Protein AF-A0A517ZN29-F1 (afdb_monomer)

Foldseek 3Di:
DPPPVVVVVVVVVVVVVVVLVVQLVVLQCLVVPDDDQFQPQADPVGGAGRPSVLSSLLSNVCSVVVVVLVVCLVPDALVVLLVQLCVLLVQLVVVLVVLLVVCCVPPVVPDPDCPCSVSVSVRCSSRPSVDNSVSSNVSSVVSNVSSVVVVVVVVVVVVVVVVVVD

pLDDT: mean 94.02, std 6.8, range [60.06, 98.5]

Structure (mmCIF, N/CA/C/O backbone):
data_AF-A0A517ZN29-F1
#
_entry.id   AF-A0A517ZN29-F1
#
loop_
_atom_site.group_PDB
_atom_site.id
_atom_site.type_symbol
_atom_site.label_atom_id
_atom_site.label_alt_id
_atom_site.label_comp_id
_atom_site.label_asym_id
_atom_site.label_entity_id
_atom_site.label_seq_id
_atom_site.pdbx_PDB_ins_code
_atom_site.Cartn_x
_atom_site.Cartn_y
_atom_site.Cartn_z
_atom_site.occupancy
_atom_site.B_iso_or_equiv
_atom_site.auth_seq_id
_atom_site.auth_comp_id
_atom_site.auth_asym_id
_atom_site.auth_atom_id
_atom_site.pdbx_PDB_model_num
ATOM 1 N N . MET A 1 1 ? -15.828 -16.779 40.214 1.00 60.06 1 MET A N 1
ATOM 2 C CA . MET A 1 1 ? -16.257 -17.267 38.882 1.00 60.06 1 MET A CA 1
ATOM 3 C C . MET A 1 1 ? -15.896 -16.223 37.821 1.00 60.06 1 MET A C 1
ATOM 5 O O . MET A 1 1 ? -16.641 -15.274 37.651 1.00 60.06 1 MET A O 1
ATOM 9 N N . THR A 1 2 ? -14.741 -16.332 37.154 1.00 60.06 2 THR A N 1
ATOM 10 C CA . THR A 1 2 ? -14.261 -15.366 36.123 1.00 60.06 2 THR A CA 1
ATOM 11 C C . THR A 1 2 ? -13.720 -16.057 34.858 1.00 60.06 2 THR A C 1
ATOM 13 O O . THR A 1 2 ? -13.050 -15.451 34.025 1.00 60.06 2 THR 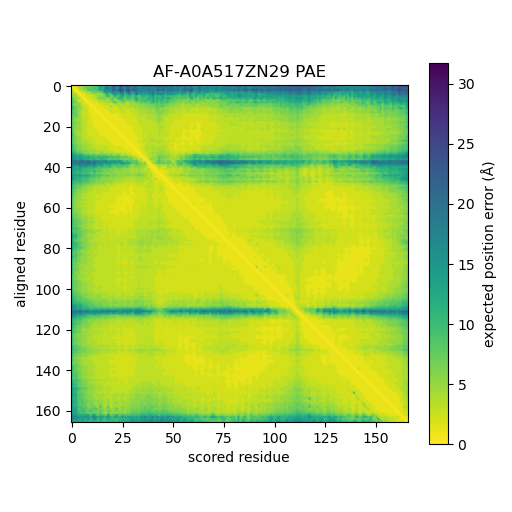A O 1
ATOM 16 N N . THR A 1 3 ? -14.019 -17.343 34.677 1.00 69.06 3 THR A N 1
ATOM 17 C CA . THR A 1 3 ? -13.451 -18.204 33.631 1.00 69.06 3 THR A CA 1
ATOM 18 C C . THR A 1 3 ? -14.051 -18.105 32.211 1.00 69.06 3 THR A C 1
ATOM 20 O O . THR A 1 3 ? -13.298 -18.390 31.278 1.00 69.06 3 THR A O 1
ATOM 23 N N . PRO A 1 4 ? -15.308 -17.677 31.946 1.00 77.06 4 PRO A N 1
ATOM 24 C CA . PRO A 1 4 ? -15.862 -17.795 30.588 1.00 77.06 4 PRO A CA 1
ATOM 25 C C . PRO A 1 4 ? -15.306 -16.762 29.590 1.00 77.06 4 PRO A C 1
ATOM 27 O O . PRO A 1 4 ? -15.154 -17.066 28.408 1.00 77.06 4 PRO A O 1
ATOM 30 N N . LEU A 1 5 ? -14.926 -15.561 30.046 1.00 77.50 5 LEU A N 1
ATOM 31 C CA . LEU A 1 5 ? -14.471 -14.480 29.156 1.00 77.50 5 LEU A CA 1
ATOM 32 C C . LEU A 1 5 ? -13.080 -14.730 28.554 1.00 77.50 5 LEU A C 1
ATOM 34 O O . LEU A 1 5 ? -12.823 -14.351 27.411 1.00 77.50 5 LEU A O 1
ATOM 38 N N . ARG A 1 6 ? -12.187 -15.412 29.285 1.00 81.12 6 ARG A N 1
ATOM 39 C CA . ARG A 1 6 ? -10.843 -15.741 28.780 1.00 81.12 6 ARG A CA 1
ATOM 40 C C . ARG A 1 6 ? -10.881 -16.788 27.666 1.00 81.12 6 ARG A C 1
ATOM 42 O O . ARG A 1 6 ? -10.125 -16.666 26.709 1.00 81.12 6 ARG A O 1
ATOM 49 N N . SER A 1 7 ? -11.784 -17.767 27.756 1.00 83.75 7 SER A N 1
ATOM 50 C CA . SER A 1 7 ? -11.905 -18.837 26.754 1.00 83.75 7 SER A CA 1
ATOM 51 C C . SER A 1 7 ? -12.304 -18.294 25.374 1.00 83.75 7 SER A C 1
ATOM 53 O O . SER A 1 7 ? -11.674 -18.616 24.367 1.00 83.75 7 SER A O 1
ATOM 55 N N . LEU A 1 8 ? -13.274 -17.373 25.328 1.00 86.62 8 LEU A N 1
ATOM 56 C CA . LEU A 1 8 ? -13.736 -16.765 24.075 1.00 86.62 8 LEU A CA 1
ATOM 57 C C . LEU A 1 8 ? -12.657 -15.920 23.384 1.00 86.62 8 LEU A C 1
ATOM 59 O O . LEU A 1 8 ? -12.583 -15.902 22.156 1.00 86.62 8 LEU A O 1
ATOM 63 N N . ALA A 1 9 ? -11.816 -15.225 24.152 1.00 86.44 9 ALA A N 1
ATOM 64 C CA . ALA A 1 9 ? -10.727 -14.432 23.590 1.00 86.44 9 ALA A CA 1
ATOM 65 C C . ALA A 1 9 ? -9.676 -15.323 22.907 1.00 86.44 9 ALA A C 1
ATOM 67 O O . ALA A 1 9 ? -9.277 -15.033 21.781 1.00 86.44 9 ALA A O 1
ATOM 68 N N . VAL A 1 10 ? -9.278 -16.431 23.545 1.00 91.12 10 VAL A N 1
ATOM 69 C CA . VAL A 1 10 ? -8.276 -17.366 22.996 1.00 91.12 10 VAL A CA 1
ATOM 70 C C . VAL A 1 10 ? -8.738 -17.955 21.662 1.00 91.12 10 VAL A C 1
ATOM 72 O O . VAL A 1 10 ? -7.966 -17.974 20.706 1.00 91.12 10 VAL A O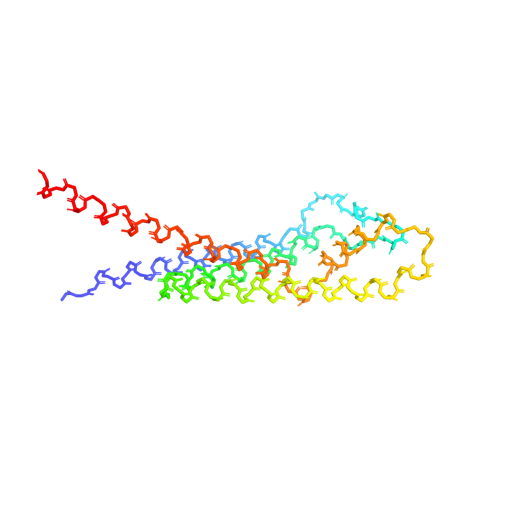 1
ATOM 75 N N . TRP A 1 11 ? -10.006 -18.359 21.560 1.00 93.44 11 TRP A N 1
ATOM 76 C CA . TRP A 1 11 ? -10.564 -18.898 20.315 1.00 93.44 11 TRP A CA 1
ATOM 77 C C . TRP A 1 11 ? -10.580 -17.873 19.179 1.00 93.44 11 TRP A C 1
ATOM 79 O O . TRP A 1 11 ? -10.202 -18.197 18.054 1.00 93.44 11 TRP A O 1
ATOM 89 N N . LYS A 1 12 ? -10.960 -16.622 19.467 1.00 92.94 12 LYS A N 1
ATOM 90 C CA . LYS A 1 12 ? -10.949 -15.545 18.465 1.00 92.94 12 LYS A CA 1
ATOM 91 C C . LYS A 1 12 ? -9.541 -15.286 17.931 1.00 92.94 12 LYS A C 1
ATOM 93 O O . LYS A 1 12 ? -9.360 -15.210 16.718 1.00 92.94 12 LYS A O 1
ATOM 98 N N . TRP A 1 13 ? -8.547 -15.191 18.815 1.00 92.75 13 TRP A N 1
ATOM 99 C CA . TRP A 1 13 ? -7.152 -14.997 18.412 1.00 92.75 13 TRP A CA 1
ATOM 100 C C . TRP A 1 13 ? -6.594 -16.193 17.641 1.00 92.75 13 TRP A C 1
ATOM 102 O O . TRP A 1 13 ? -5.906 -15.993 16.642 1.00 92.75 13 TRP A O 1
ATOM 112 N N . GLY A 1 14 ? -6.942 -17.418 18.046 1.00 94.94 14 GLY A N 1
ATOM 113 C CA . GLY A 1 14 ? -6.581 -18.634 17.318 1.00 94.94 14 GLY A CA 1
ATOM 114 C C . GLY A 1 14 ? -7.117 -18.632 15.886 1.00 94.94 14 GLY A C 1
ATOM 115 O O . GLY A 1 14 ? -6.345 -18.811 14.949 1.00 94.94 14 GLY A O 1
ATOM 116 N N . LEU A 1 15 ? -8.409 -18.337 15.699 1.00 96.00 15 LEU A N 1
ATOM 117 C CA . LEU A 1 15 ? -9.027 -18.254 14.370 1.00 96.00 15 LEU A CA 1
ATOM 118 C C . LEU A 1 15 ? -8.400 -17.161 13.498 1.00 96.00 15 LEU A C 1
ATOM 120 O O . LEU A 1 15 ? -8.137 -17.397 12.320 1.00 96.00 15 LEU A O 1
ATOM 124 N N . LEU A 1 16 ? -8.133 -15.983 14.070 1.00 94.69 16 LEU A N 1
ATOM 125 C CA . LEU A 1 16 ? -7.472 -14.890 13.354 1.00 94.69 16 LEU A CA 1
ATOM 126 C C . LEU A 1 16 ? -6.060 -15.278 12.906 1.00 94.69 16 LEU A C 1
ATOM 128 O O . LEU A 1 16 ? -5.690 -15.000 11.766 1.00 94.69 16 LEU A O 1
ATOM 132 N N . LEU A 1 17 ? -5.292 -15.947 13.768 1.00 96.12 17 LEU A N 1
ATOM 133 C CA . LEU A 1 17 ? -3.950 -16.414 13.433 1.00 96.12 17 LEU A CA 1
ATOM 134 C C . LEU A 1 17 ? -3.988 -17.498 12.351 1.00 96.12 17 LEU A C 1
ATOM 136 O O . LEU A 1 17 ? -3.226 -17.424 11.391 1.00 96.12 17 LEU A O 1
ATOM 140 N N . SER A 1 18 ? -4.896 -18.472 12.461 1.00 97.62 18 SER A N 1
ATOM 141 C CA . SER A 1 18 ? -5.076 -19.511 11.440 1.00 97.62 18 SER A CA 1
ATOM 142 C C . SER A 1 18 ? -5.472 -18.918 10.090 1.00 97.62 18 SER A C 1
ATOM 144 O O . SER A 1 18 ? -4.898 -19.298 9.070 1.00 97.62 18 SER A O 1
ATOM 146 N N . LEU A 1 19 ? -6.401 -17.957 10.076 1.00 97.44 19 LEU A N 1
ATOM 147 C CA . LEU A 1 19 ? -6.794 -17.247 8.861 1.00 97.44 19 LEU A CA 1
ATOM 148 C C . LEU A 1 19 ? -5.612 -16.475 8.265 1.00 97.44 19 LEU A C 1
ATOM 150 O O . LEU A 1 19 ? -5.370 -16.558 7.064 1.00 97.44 19 LEU A O 1
ATOM 154 N N . TRP A 1 20 ? -4.849 -15.765 9.097 1.00 97.00 20 TRP A N 1
ATOM 155 C CA . TRP A 1 20 ? -3.673 -15.020 8.657 1.00 97.00 20 TRP A CA 1
ATOM 156 C C . TRP A 1 20 ? -2.598 -15.934 8.052 1.00 97.00 20 TRP A C 1
ATOM 158 O O . TRP A 1 20 ? -2.136 -15.672 6.940 1.00 97.00 20 TRP A O 1
ATOM 168 N N . CYS A 1 21 ? -2.262 -17.043 8.719 1.00 97.94 21 CYS A N 1
ATOM 169 C CA . CYS A 1 21 ? -1.341 -18.056 8.196 1.00 97.94 21 CYS A CA 1
ATOM 170 C C . CYS A 1 21 ? -1.851 -18.666 6.883 1.00 97.94 21 CYS A C 1
ATOM 172 O O . CYS A 1 21 ? -1.067 -18.856 5.954 1.00 97.94 21 CYS A O 1
ATOM 174 N N . GLY A 1 22 ? -3.157 -18.935 6.783 1.00 98.25 22 GLY A N 1
ATOM 175 C CA . GLY A 1 22 ? -3.793 -19.432 5.563 1.00 98.25 22 GLY A CA 1
ATOM 176 C C . GLY A 1 22 ? -3.676 -18.448 4.397 1.00 98.25 22 GLY A C 1
ATOM 177 O O . GLY A 1 22 ? -3.284 -18.845 3.302 1.00 98.25 22 GLY A O 1
ATOM 178 N N . CYS A 1 23 ? -3.934 -17.159 4.635 1.00 98.25 23 CYS A N 1
ATOM 179 C CA . CYS A 1 23 ? -3.750 -16.102 3.637 1.00 98.25 23 CYS A CA 1
ATOM 180 C C . CYS A 1 23 ? -2.284 -15.974 3.208 1.00 98.25 23 CYS A C 1
ATOM 182 O O . CYS A 1 23 ? -2.002 -15.889 2.013 1.00 98.25 23 CYS A O 1
ATOM 184 N N . LEU A 1 24 ? -1.351 -15.989 4.164 1.00 97.94 24 LEU A N 1
ATOM 185 C CA . LEU A 1 24 ? 0.082 -15.901 3.883 1.00 97.94 24 LEU A CA 1
ATOM 186 C C . LEU A 1 24 ? 0.545 -17.081 3.025 1.00 97.94 24 LEU A C 1
ATOM 188 O O . LEU A 1 24 ? 1.165 -16.886 1.981 1.00 97.94 24 LEU A O 1
ATOM 192 N N . TYR A 1 25 ? 0.188 -18.298 3.431 1.00 98.25 25 TYR A N 1
ATOM 193 C CA . TYR A 1 25 ? 0.477 -19.512 2.677 1.00 98.25 25 TYR A CA 1
ATOM 194 C C . TYR A 1 25 ? -0.144 -19.473 1.276 1.00 98.25 25 TYR A C 1
ATOM 196 O O . TYR A 1 25 ? 0.539 -19.749 0.290 1.00 98.25 25 TYR A O 1
ATOM 204 N N . GLY A 1 26 ? -1.416 -19.077 1.176 1.00 98.19 26 GLY A N 1
ATOM 205 C CA . GLY A 1 26 ? -2.134 -18.971 -0.091 1.00 98.19 26 GLY A CA 1
ATOM 206 C C . GLY A 1 26 ? -1.454 -18.014 -1.069 1.00 98.19 26 GLY A C 1
ATOM 207 O O . GLY A 1 26 ? -1.252 -18.367 -2.228 1.00 98.19 26 GLY A O 1
ATOM 208 N N . VAL A 1 27 ? -1.026 -16.840 -0.598 1.00 98.00 27 VAL A N 1
ATOM 209 C CA . VAL A 1 27 ? -0.306 -15.867 -1.429 1.00 98.00 27 VAL A CA 1
ATOM 210 C C . VAL A 1 27 ? 1.044 -16.406 -1.907 1.00 98.00 27 VAL A C 1
ATOM 212 O O . VAL A 1 27 ? 1.392 -16.219 -3.072 1.00 98.00 27 VAL A O 1
ATOM 215 N N . LEU A 1 28 ? 1.797 -17.108 -1.056 1.00 95.50 28 LEU A N 1
ATOM 216 C CA . LEU A 1 28 ? 3.079 -17.703 -1.454 1.00 95.50 28 LEU A CA 1
ATOM 217 C C . LEU A 1 28 ? 2.897 -18.803 -2.517 1.00 95.50 28 LEU A C 1
ATOM 219 O O . LEU A 1 28 ? 3.706 -18.918 -3.443 1.00 95.50 28 LEU A O 1
ATOM 223 N N . ARG A 1 29 ? 1.790 -19.553 -2.448 1.00 97.75 29 ARG A N 1
ATOM 224 C CA . ARG A 1 29 ? 1.432 -20.598 -3.422 1.00 97.75 29 ARG A CA 1
ATOM 225 C C . ARG A 1 29 ? 0.934 -20.068 -4.766 1.00 97.75 29 ARG A C 1
ATOM 227 O O . ARG A 1 29 ? 0.842 -20.847 -5.710 1.00 97.75 29 ARG A O 1
ATOM 234 N N . VAL A 1 30 ? 0.691 -18.762 -4.916 1.00 96.88 30 VAL A N 1
ATOM 235 C CA . VAL A 1 30 ? 0.327 -18.160 -6.218 1.00 96.88 30 VAL A CA 1
ATOM 236 C C . VAL A 1 30 ? 1.382 -18.447 -7.294 1.00 96.88 30 VAL A C 1
ATOM 238 O O . VAL A 1 30 ? 1.053 -18.558 -8.474 1.00 96.88 30 VAL A O 1
ATOM 241 N N . THR A 1 31 ? 2.642 -18.622 -6.891 1.00 95.25 31 THR A N 1
ATOM 242 C CA . THR A 1 31 ? 3.757 -18.956 -7.791 1.00 95.25 31 THR A CA 1
ATOM 243 C C . THR A 1 31 ? 3.677 -20.362 -8.395 1.00 95.25 31 THR A C 1
ATOM 245 O O . THR A 1 31 ? 4.311 -20.615 -9.416 1.00 95.25 31 THR A O 1
ATOM 248 N N . GLU A 1 32 ? 2.886 -21.258 -7.802 1.00 95.62 32 GLU A N 1
ATOM 249 C CA . GLU A 1 32 ? 2.746 -22.657 -8.223 1.00 95.62 32 GLU A CA 1
ATOM 250 C C . GLU A 1 32 ? 1.496 -22.904 -9.072 1.00 95.62 32 GLU A C 1
ATOM 252 O O . GLU A 1 32 ? 1.315 -24.000 -9.601 1.00 95.62 32 GLU A O 1
ATOM 257 N N . ILE A 1 33 ? 0.622 -21.902 -9.215 1.00 94.88 33 ILE A N 1
ATOM 258 C CA . ILE A 1 33 ? -0.598 -22.040 -10.010 1.00 94.88 33 ILE A CA 1
ATOM 259 C C . ILE A 1 33 ? -0.194 -22.318 -11.467 1.00 94.88 33 ILE A C 1
ATOM 261 O O . ILE A 1 33 ? 0.526 -21.511 -12.064 1.00 94.88 33 ILE A O 1
ATOM 265 N N . PRO A 1 34 ? -0.647 -23.426 -12.078 1.00 93.75 34 PRO A N 1
ATOM 266 C CA . PRO A 1 34 ? -0.317 -23.718 -13.462 1.00 93.75 34 PRO A CA 1
ATOM 267 C C . PRO A 1 34 ? -0.934 -22.646 -14.368 1.00 93.75 34 PRO A C 1
ATOM 269 O O . PRO A 1 34 ? -2.142 -22.420 -14.372 1.00 93.75 34 PRO A O 1
ATOM 272 N N . GLY A 1 35 ? -0.092 -21.953 -15.129 1.00 87.88 35 GLY A N 1
ATOM 273 C CA . GLY A 1 35 ? -0.528 -20.948 -16.091 1.00 87.88 35 GLY A CA 1
ATOM 274 C C . GLY A 1 35 ? 0.652 -20.191 -16.683 1.00 87.88 35 GLY A C 1
ATOM 275 O O . GLY A 1 35 ? 1.573 -19.799 -15.969 1.00 87.88 35 GLY A O 1
ATOM 276 N N . ASN A 1 36 ? 0.640 -19.979 -17.999 1.00 84.88 36 ASN A N 1
ATOM 277 C CA . ASN A 1 36 ? 1.704 -19.250 -18.685 1.00 84.88 36 ASN A CA 1
ATOM 278 C C . ASN A 1 36 ? 1.444 -17.735 -18.649 1.00 84.88 36 ASN A C 1
ATOM 280 O O . ASN A 1 36 ? 1.223 -17.095 -19.672 1.00 84.88 36 ASN A O 1
ATOM 284 N N . TRP A 1 37 ? 1.463 -17.162 -17.444 1.00 85.81 37 TRP A N 1
ATOM 285 C CA . TRP A 1 37 ? 1.357 -15.712 -17.212 1.00 85.81 37 TRP A CA 1
ATOM 286 C C . TRP A 1 37 ? 2.724 -15.011 -17.312 1.00 85.81 37 TRP A C 1
ATOM 288 O O . TRP A 1 37 ? 2.942 -13.934 -16.746 1.00 85.81 37 TRP A O 1
ATOM 298 N N . GLY A 1 38 ? 3.692 -15.657 -17.969 1.00 79.44 38 GLY A N 1
ATOM 299 C CA . GLY A 1 38 ? 4.992 -15.073 -18.264 1.00 79.44 38 GLY A CA 1
ATOM 300 C C . GLY A 1 38 ? 4.858 -14.002 -19.342 1.00 79.44 38 GLY A C 1
ATOM 301 O O . GLY A 1 38 ? 4.069 -14.148 -20.269 1.00 79.44 38 GLY A O 1
ATOM 302 N N . HIS A 1 39 ? 5.641 -12.929 -19.231 1.00 72.50 39 HIS A N 1
ATOM 303 C CA . HIS A 1 39 ? 5.834 -11.942 -20.305 1.00 72.50 39 HIS A CA 1
ATOM 304 C C . HIS A 1 39 ? 4.607 -11.101 -20.711 1.00 72.50 39 HIS A C 1
ATOM 306 O O . HIS A 1 39 ? 4.661 -10.400 -21.713 1.00 72.50 39 HIS A O 1
ATOM 312 N N . TRP A 1 40 ? 3.522 -11.083 -19.927 1.00 80.88 40 TRP A N 1
ATOM 313 C CA . TRP A 1 40 ? 2.389 -10.174 -20.191 1.00 80.88 40 TRP A CA 1
ATOM 314 C C . TRP A 1 40 ? 2.752 -8.693 -20.022 1.00 80.88 40 TRP A C 1
ATOM 316 O O . TRP A 1 40 ? 2.096 -7.822 -20.583 1.00 80.88 40 TRP A O 1
ATOM 326 N N . ILE A 1 41 ? 3.810 -8.406 -19.260 1.00 80.75 41 ILE A N 1
ATOM 327 C CA . ILE A 1 41 ? 4.333 -7.058 -19.060 1.00 80.75 41 ILE A CA 1
ATOM 328 C C . ILE A 1 41 ? 5.712 -6.978 -19.729 1.00 80.75 41 ILE A C 1
ATOM 330 O O . ILE A 1 41 ? 6.752 -7.139 -19.083 1.00 80.75 41 ILE A O 1
ATOM 334 N N . CYS A 1 42 ? 5.707 -6.765 -21.043 1.00 89.06 42 CYS A N 1
ATOM 335 C CA . CYS A 1 42 ? 6.896 -6.466 -21.840 1.00 89.06 42 CYS A CA 1
ATOM 336 C C . CYS A 1 42 ? 6.723 -5.123 -22.554 1.00 89.06 42 CYS A C 1
ATOM 338 O O . CYS A 1 42 ? 5.610 -4.722 -22.891 1.00 89.06 42 CYS A O 1
ATOM 340 N N . GLY A 1 43 ? 7.834 -4.439 -22.807 1.00 89.00 43 GLY A N 1
ATOM 341 C CA . GLY A 1 43 ? 7.863 -3.218 -23.606 1.00 89.00 43 GLY A CA 1
ATOM 342 C C . GLY A 1 43 ? 9.269 -2.929 -24.135 1.00 89.00 43 GLY A C 1
ATOM 343 O O . GLY A 1 43 ? 10.158 -3.772 -24.008 1.00 89.00 43 GLY A O 1
ATOM 344 N N . PRO A 1 44 ? 9.519 -1.724 -24.677 1.00 89.75 44 PRO A N 1
ATOM 345 C CA . PRO A 1 44 ? 10.853 -1.280 -25.105 1.00 89.75 44 PRO A CA 1
ATOM 346 C C . PRO A 1 44 ? 11.950 -1.350 -24.023 1.00 89.75 44 PRO A C 1
ATOM 348 O O . PRO A 1 44 ? 13.131 -1.231 -24.325 1.00 89.75 44 PRO A O 1
ATOM 351 N N . TRP A 1 45 ? 11.573 -1.518 -22.754 1.00 88.25 45 TRP A N 1
ATOM 352 C CA . TRP A 1 45 ? 12.464 -1.717 -21.602 1.00 88.25 45 TRP A CA 1
ATOM 353 C C . TRP A 1 45 ? 12.755 -3.190 -21.283 1.00 88.25 45 TRP A C 1
ATOM 355 O O . TRP A 1 45 ? 13.354 -3.476 -20.249 1.00 88.25 45 TRP A O 1
ATOM 365 N N . GLY A 1 46 ? 12.338 -4.117 -22.145 1.00 90.94 46 GLY A N 1
ATOM 366 C CA . GLY A 1 46 ? 12.459 -5.554 -21.932 1.00 90.94 46 GLY A CA 1
ATOM 367 C C . GLY A 1 46 ? 11.222 -6.160 -21.272 1.00 90.94 46 GLY A C 1
ATOM 368 O O . GLY A 1 46 ? 10.159 -5.541 -21.185 1.00 90.94 46 GLY A O 1
ATOM 369 N N . CYS A 1 47 ? 11.363 -7.407 -20.834 1.00 92.12 47 CYS A N 1
ATOM 370 C CA . CYS A 1 47 ? 10.301 -8.154 -20.173 1.00 92.12 47 CYS A CA 1
ATOM 371 C C . CYS A 1 47 ? 10.517 -8.197 -18.662 1.00 92.12 47 CYS A C 1
ATOM 373 O O . CYS A 1 47 ? 11.634 -8.408 -18.191 1.00 92.12 47 CYS A O 1
ATOM 375 N N . GLY A 1 48 ? 9.431 -8.021 -17.910 1.00 91.69 48 GLY A N 1
ATOM 376 C CA . GLY A 1 48 ? 9.439 -8.177 -16.460 1.00 91.69 48 GLY A CA 1
ATOM 377 C C . GLY A 1 48 ? 9.488 -9.634 -15.991 1.00 91.69 48 GLY A C 1
ATOM 378 O O . GLY A 1 48 ? 9.425 -10.565 -16.800 1.00 91.69 48 GLY A O 1
ATOM 379 N N . PRO A 1 49 ? 9.564 -9.840 -14.664 1.00 92.94 49 PRO A N 1
ATOM 380 C CA . PRO A 1 49 ? 9.398 -11.157 -14.060 1.00 92.94 49 PRO A CA 1
ATOM 381 C C . PRO A 1 49 ? 7.991 -11.719 -14.321 1.00 92.94 49 PRO A C 1
ATOM 383 O O . PRO A 1 49 ? 7.074 -11.012 -14.745 1.00 92.94 49 PRO A O 1
ATOM 386 N N . LYS A 1 50 ? 7.801 -13.014 -14.041 1.00 93.69 50 LYS A N 1
ATOM 387 C CA . LYS A 1 50 ? 6.487 -13.671 -14.141 1.00 93.69 50 LYS A CA 1
ATOM 388 C C . LYS A 1 50 ? 5.459 -12.932 -13.277 1.00 93.69 50 LYS A C 1
ATOM 390 O O . LYS A 1 50 ? 5.728 -12.668 -12.104 1.00 93.69 50 LYS A O 1
ATOM 395 N N . LEU A 1 51 ? 4.265 -12.678 -13.820 1.00 94.12 51 LEU A N 1
ATOM 396 C CA . LEU A 1 51 ? 3.199 -11.949 -13.117 1.00 94.12 51 LEU A CA 1
ATOM 397 C C . LEU A 1 51 ? 2.862 -12.581 -11.757 1.00 94.12 51 LEU A C 1
ATOM 399 O O . LEU A 1 51 ? 2.665 -11.878 -10.773 1.00 94.12 51 LEU A O 1
ATOM 403 N N . GLN A 1 52 ? 2.875 -13.912 -11.686 1.00 95.31 52 GLN A N 1
ATOM 404 C CA . GLN A 1 52 ? 2.625 -14.670 -10.458 1.00 95.31 52 GLN A CA 1
ATOM 405 C C . GLN A 1 52 ? 3.604 -14.322 -9.332 1.00 95.31 52 GLN A C 1
ATOM 407 O O . GLN A 1 5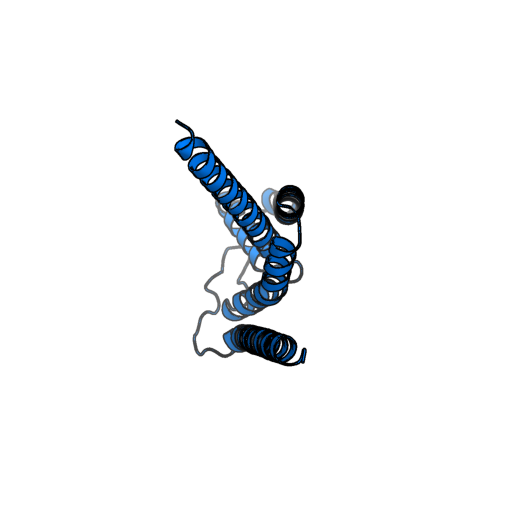2 ? 3.191 -14.211 -8.181 1.00 95.31 52 GLN A O 1
ATOM 412 N N . ALA A 1 53 ? 4.884 -14.108 -9.656 1.00 94.88 53 ALA A N 1
ATOM 413 C CA . ALA A 1 53 ? 5.886 -13.718 -8.670 1.00 94.88 53 ALA A CA 1
ATOM 414 C C . ALA A 1 53 ? 5.605 -12.308 -8.131 1.00 94.88 53 ALA A C 1
ATOM 416 O O . ALA A 1 53 ? 5.633 -12.100 -6.922 1.00 94.88 53 ALA A O 1
ATOM 417 N N . LEU A 1 54 ? 5.244 -11.361 -9.005 1.00 95.44 54 LEU A N 1
ATOM 418 C CA . LEU A 1 54 ? 4.868 -10.003 -8.592 1.00 95.44 54 LEU A CA 1
ATOM 419 C C . LEU A 1 54 ? 3.631 -10.004 -7.692 1.00 95.44 54 LEU A C 1
ATOM 421 O O . LEU A 1 54 ? 3.624 -9.347 -6.651 1.00 95.44 54 LEU A O 1
ATOM 425 N N . VAL A 1 55 ? 2.602 -10.772 -8.059 1.00 96.44 55 VAL A N 1
ATOM 426 C CA . VAL A 1 55 ? 1.381 -10.913 -7.255 1.00 96.44 55 VAL A CA 1
ATOM 427 C C . VAL A 1 55 ? 1.695 -11.536 -5.896 1.00 96.44 55 VAL A C 1
ATOM 429 O O . VAL A 1 55 ? 1.211 -11.029 -4.886 1.00 96.44 55 VAL A O 1
ATOM 432 N N . ALA A 1 56 ? 2.533 -12.574 -5.842 1.00 97.00 56 ALA A N 1
ATOM 433 C CA . ALA A 1 56 ? 2.951 -13.185 -4.583 1.00 97.00 56 ALA A CA 1
ATOM 434 C C . ALA A 1 56 ? 3.704 -12.185 -3.686 1.00 97.00 56 ALA A C 1
ATOM 436 O O . ALA A 1 56 ? 3.366 -12.034 -2.513 1.00 97.00 56 ALA A O 1
ATOM 437 N N . CYS A 1 57 ? 4.666 -11.435 -4.232 1.00 97.75 57 CYS A N 1
ATOM 438 C CA . CYS A 1 57 ? 5.420 -10.435 -3.472 1.00 97.75 57 CYS A CA 1
ATOM 439 C C . CYS A 1 57 ? 4.535 -9.284 -2.966 1.00 97.75 57 CYS A C 1
ATOM 441 O O . CYS A 1 57 ? 4.600 -8.904 -1.797 1.00 97.75 57 CYS A O 1
ATOM 443 N N . HIS A 1 58 ? 3.675 -8.728 -3.820 1.00 98.12 58 HIS A N 1
ATOM 444 C CA . HIS A 1 58 ? 2.767 -7.654 -3.420 1.00 98.12 58 HIS A CA 1
ATOM 445 C C . HIS A 1 58 ? 1.680 -8.129 -2.455 1.00 98.12 58 HIS A C 1
ATOM 447 O O . HIS A 1 58 ? 1.334 -7.405 -1.517 1.00 98.12 58 HIS A O 1
ATOM 453 N N . GLY A 1 59 ? 1.161 -9.338 -2.662 1.00 98.25 59 GLY A N 1
ATOM 454 C CA . GLY A 1 59 ? 0.221 -9.980 -1.755 1.00 98.25 59 GLY A CA 1
ATOM 455 C C . GLY A 1 59 ? 0.846 -10.229 -0.386 1.00 98.25 59 GLY A C 1
ATOM 456 O O . GLY A 1 59 ? 0.185 -9.995 0.621 1.00 98.25 59 GLY A O 1
ATOM 457 N N . PHE A 1 60 ? 2.120 -10.636 -0.332 1.00 98.31 60 PHE A N 1
ATOM 458 C CA . PHE A 1 60 ? 2.835 -10.884 0.920 1.00 98.31 60 PHE A CA 1
ATOM 459 C C . PHE A 1 60 ? 2.852 -9.617 1.778 1.00 98.31 60 PHE A C 1
ATOM 461 O O . PHE A 1 60 ? 2.443 -9.640 2.940 1.00 98.31 60 PHE A O 1
ATOM 468 N N . TRP A 1 61 ? 3.223 -8.485 1.174 1.00 98.31 61 TRP A N 1
ATOM 469 C CA . TRP A 1 61 ? 3.203 -7.193 1.852 1.00 98.31 61 TRP A CA 1
ATOM 470 C C . TRP A 1 61 ? 1.801 -6.791 2.316 1.00 98.31 61 TRP A C 1
ATOM 472 O O . TRP A 1 61 ? 1.656 -6.274 3.421 1.00 98.31 61 TRP A O 1
ATOM 482 N N . LEU A 1 62 ? 0.756 -7.047 1.522 1.00 98.12 62 LEU A N 1
ATOM 483 C CA . LEU A 1 62 ? -0.622 -6.770 1.941 1.00 98.12 62 LEU A CA 1
ATOM 484 C C . LEU A 1 62 ? -1.044 -7.635 3.133 1.00 98.12 62 LEU A C 1
ATOM 486 O O . LEU A 1 62 ? -1.563 -7.100 4.110 1.00 98.12 62 LEU A O 1
ATOM 490 N N . VAL A 1 63 ? -0.786 -8.944 3.095 1.00 98.12 63 VAL A N 1
ATOM 491 C CA . VAL A 1 63 ? -1.106 -9.863 4.202 1.00 98.12 63 VAL A CA 1
ATOM 492 C C . VAL A 1 63 ? -0.359 -9.477 5.479 1.00 98.12 63 VAL A C 1
ATOM 494 O O . VAL A 1 63 ? -0.901 -9.625 6.575 1.00 98.12 63 VAL A O 1
ATOM 497 N N . LEU A 1 64 ? 0.855 -8.940 5.358 1.00 97.56 64 LEU A N 1
ATOM 498 C CA . LEU A 1 64 ? 1.622 -8.450 6.499 1.00 97.56 64 LEU A CA 1
ATOM 499 C C . LEU A 1 64 ? 1.069 -7.125 7.054 1.00 97.56 64 LEU A C 1
ATOM 501 O O . LEU A 1 64 ? 0.937 -6.968 8.266 1.00 97.56 64 LEU A O 1
ATOM 505 N N . LEU A 1 65 ? 0.732 -6.169 6.183 1.00 97.50 65 LEU A N 1
ATOM 506 C CA . LEU A 1 65 ? 0.370 -4.804 6.584 1.00 97.50 65 LEU A CA 1
ATOM 507 C C . LEU A 1 65 ? -1.107 -4.642 6.982 1.00 97.50 65 LEU A C 1
ATOM 509 O O . LEU A 1 65 ? -1.413 -3.835 7.862 1.00 97.50 65 LEU A O 1
ATOM 513 N N . VAL A 1 66 ? -2.034 -5.382 6.363 1.00 96.94 66 VAL A N 1
ATOM 514 C CA . VAL A 1 66 ? -3.484 -5.233 6.599 1.00 96.94 66 VAL A CA 1
ATOM 515 C C . VAL A 1 66 ? -3.886 -5.526 8.052 1.00 96.94 66 VAL A C 1
ATOM 517 O O . VAL A 1 66 ? -4.583 -4.689 8.630 1.00 96.94 66 VAL A O 1
ATOM 520 N N . PRO A 1 67 ? -3.466 -6.636 8.694 1.00 96.25 67 PRO A N 1
ATOM 521 C CA . PRO A 1 67 ? -3.837 -6.908 10.083 1.00 96.25 67 PRO A CA 1
ATOM 522 C C . PRO A 1 67 ? -3.370 -5.805 11.032 1.00 96.25 67 PRO A C 1
ATOM 524 O O . PRO A 1 67 ? -4.143 -5.355 11.875 1.00 96.25 67 PRO A O 1
ATOM 527 N N . ALA A 1 68 ? -2.139 -5.313 10.850 1.00 95.19 68 ALA A N 1
ATOM 528 C CA . ALA A 1 68 ? -1.613 -4.200 11.630 1.00 95.19 68 ALA A CA 1
ATOM 529 C C . ALA A 1 68 ? -2.468 -2.940 11.433 1.00 95.19 68 ALA A C 1
ATOM 531 O O . ALA A 1 68 ? -2.871 -2.314 12.411 1.00 95.19 68 ALA A O 1
ATOM 532 N N . ALA A 1 69 ? -2.820 -2.604 10.187 1.00 96.44 69 ALA A N 1
ATOM 533 C CA . ALA A 1 69 ? -3.685 -1.465 9.889 1.00 96.44 69 ALA A CA 1
ATOM 534 C C . ALA A 1 69 ? -5.065 -1.585 10.561 1.00 96.44 69 ALA A C 1
ATOM 536 O O . ALA A 1 69 ? -5.543 -0.612 11.146 1.00 96.44 69 ALA A O 1
ATOM 537 N N . ILE A 1 70 ? -5.679 -2.773 10.538 1.00 95.75 70 ILE A N 1
ATOM 538 C CA . ILE A 1 70 ? -6.966 -3.034 11.202 1.00 95.75 70 ILE A CA 1
ATOM 539 C C . ILE A 1 70 ? -6.831 -2.847 12.717 1.00 95.75 70 ILE A C 1
ATOM 541 O O . ILE A 1 70 ? -7.599 -2.081 13.301 1.00 95.75 70 ILE A O 1
ATOM 545 N N . ILE A 1 71 ? -5.833 -3.477 13.344 1.00 95.19 71 ILE A N 1
ATOM 546 C CA . ILE A 1 71 ? -5.598 -3.386 14.794 1.00 95.19 71 ILE A CA 1
ATOM 547 C C . ILE A 1 71 ? -5.362 -1.929 15.211 1.00 95.19 71 ILE A C 1
ATOM 549 O O . ILE A 1 71 ? -6.021 -1.445 16.131 1.00 95.19 71 ILE A O 1
ATOM 553 N N . PHE A 1 72 ? -4.497 -1.193 14.505 1.00 94.44 72 PHE A N 1
ATOM 554 C CA . PHE A 1 72 ? -4.255 0.224 14.793 1.00 94.44 72 PHE A CA 1
ATOM 555 C C . PHE A 1 72 ? -5.507 1.081 14.594 1.00 94.44 72 PHE A C 1
ATOM 557 O O . PHE A 1 72 ? -5.775 1.968 15.403 1.00 94.44 72 PHE A O 1
ATOM 564 N N . SER A 1 73 ? -6.303 0.810 13.556 1.00 96.75 73 SER A N 1
ATOM 565 C CA . SER A 1 73 ? -7.538 1.559 13.298 1.00 96.75 73 SER A CA 1
ATOM 566 C C . SER A 1 73 ? -8.604 1.354 14.377 1.00 96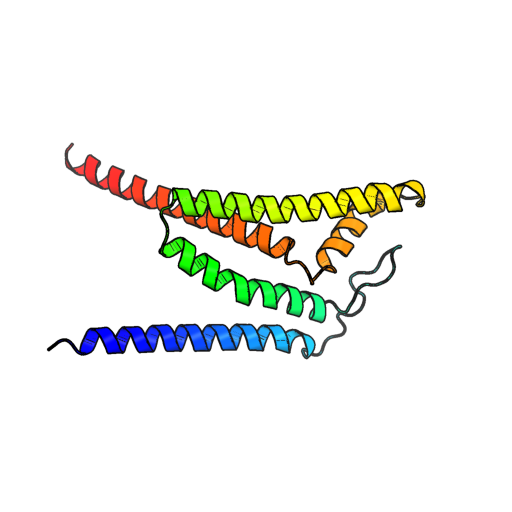.75 73 SER A C 1
ATOM 568 O O . SER A 1 73 ? -9.397 2.263 14.625 1.00 96.75 73 SER A O 1
ATOM 570 N N . ALA A 1 74 ? -8.604 0.184 15.023 1.00 96.19 74 ALA A N 1
ATOM 571 C CA . ALA A 1 74 ? -9.495 -0.138 16.130 1.00 96.19 74 ALA A CA 1
ATOM 572 C C . ALA A 1 74 ? -8.987 0.427 17.467 1.00 96.19 74 ALA A C 1
ATOM 574 O O . ALA A 1 74 ? -9.791 0.845 18.294 1.00 96.19 74 ALA A O 1
ATOM 575 N N . ALA A 1 75 ? -7.668 0.457 17.676 1.00 97.25 75 ALA A N 1
ATOM 576 C CA . ALA A 1 75 ? -7.064 0.866 18.944 1.00 97.25 75 ALA A CA 1
ATOM 577 C C . ALA A 1 75 ? -6.883 2.387 19.097 1.00 97.25 75 ALA A C 1
ATOM 579 O O . ALA A 1 75 ? -6.826 2.882 20.220 1.00 97.25 75 ALA A O 1
ATOM 580 N N . LEU A 1 76 ? -6.756 3.132 17.994 1.00 97.56 76 LEU A N 1
ATOM 581 C CA . LEU A 1 76 ? -6.410 4.555 18.031 1.00 97.56 76 LEU A CA 1
ATOM 582 C C . LEU A 1 76 ? -7.624 5.482 17.818 1.00 97.56 76 LEU A C 1
ATOM 584 O O . LEU A 1 76 ? -8.602 5.103 17.159 1.00 97.56 76 LEU A O 1
ATOM 588 N N . PRO A 1 77 ? -7.557 6.735 18.314 1.00 97.25 77 PRO A N 1
ATOM 589 C CA . PRO A 1 77 ? -8.532 7.775 17.995 1.00 97.25 77 PRO A CA 1
ATOM 590 C C . PRO A 1 77 ? -8.568 8.102 16.497 1.00 97.25 77 PRO A C 1
ATOM 592 O O . PRO A 1 77 ? -7.529 8.135 15.829 1.00 97.25 77 PRO A O 1
ATOM 595 N N . THR A 1 78 ? -9.746 8.459 15.979 1.00 97.31 78 THR A N 1
ATOM 596 C CA . THR A 1 78 ? -9.986 8.726 14.549 1.00 97.31 78 THR A CA 1
ATOM 597 C C . THR A 1 78 ? -9.016 9.753 13.945 1.00 97.31 78 THR A C 1
ATOM 599 O O . THR A 1 78 ? -8.507 9.563 12.836 1.00 97.31 78 THR A O 1
ATOM 602 N N . ARG A 1 79 ? -8.664 10.805 14.701 1.00 97.44 79 ARG A N 1
ATOM 603 C CA . ARG A 1 79 ? -7.685 11.827 14.283 1.00 97.44 79 ARG A CA 1
ATOM 604 C C . ARG A 1 79 ? -6.286 11.246 14.053 1.00 97.44 79 ARG A C 1
ATOM 606 O O . ARG A 1 79 ? -5.638 11.604 13.071 1.00 97.44 79 ARG A O 1
ATOM 613 N N . GLN A 1 80 ? -5.832 10.346 14.928 1.00 98.00 80 GLN A N 1
ATOM 614 C CA . GLN A 1 80 ? -4.523 9.701 14.801 1.00 98.00 80 GLN A CA 1
ATOM 615 C C . GLN A 1 80 ? -4.508 8.716 13.632 1.00 98.00 80 GLN A C 1
ATOM 617 O O . GLN A 1 80 ? -3.579 8.750 12.829 1.00 98.00 80 GLN A O 1
ATOM 622 N N . VAL A 1 81 ? -5.568 7.914 13.466 1.00 97.81 81 VAL A N 1
ATOM 623 C CA . VAL A 1 81 ? -5.710 6.992 12.323 1.00 97.81 81 VAL A CA 1
ATOM 624 C C . VAL A 1 81 ? -5.648 7.756 10.996 1.00 97.81 81 VAL A C 1
ATOM 626 O O . VAL A 1 81 ? -4.945 7.349 10.071 1.00 97.81 81 VAL A O 1
ATOM 629 N N . ARG A 1 82 ? -6.324 8.909 10.912 1.00 97.81 82 ARG A N 1
ATOM 630 C CA . ARG A 1 82 ? -6.300 9.778 9.729 1.00 97.81 82 ARG A CA 1
ATOM 631 C C . ARG A 1 82 ? -4.908 10.354 9.456 1.00 97.81 82 ARG A C 1
ATOM 633 O O . ARG A 1 82 ? -4.492 10.383 8.294 1.00 97.81 82 ARG A O 1
ATOM 640 N N . LEU A 1 83 ? -4.197 10.803 10.494 1.00 98.12 83 LEU A N 1
ATOM 641 C CA . LEU A 1 83 ? -2.834 11.322 10.364 1.00 98.12 83 LEU A CA 1
ATOM 642 C C . LEU A 1 83 ? -1.878 10.226 9.887 1.00 98.12 83 LEU A C 1
ATOM 644 O O . LEU A 1 83 ? -1.214 10.415 8.872 1.00 98.12 83 LEU A O 1
ATOM 648 N N . ILE A 1 84 ? -1.869 9.067 10.551 1.00 98.00 84 ILE A N 1
ATOM 649 C CA . ILE A 1 84 ? -1.035 7.917 10.175 1.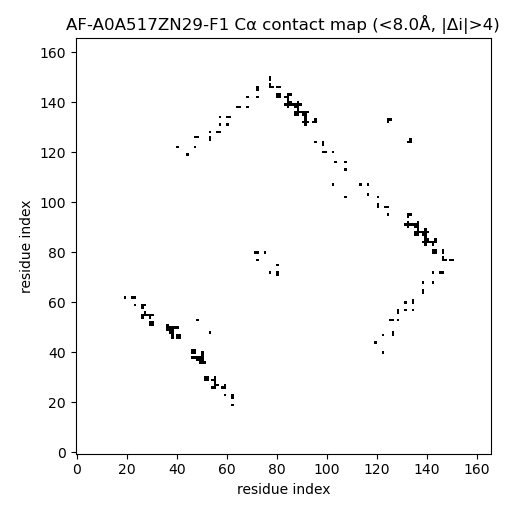00 98.00 84 ILE A CA 1
ATOM 650 C C . ILE A 1 84 ? -1.345 7.493 8.739 1.00 98.00 84 ILE A C 1
ATOM 652 O O . ILE A 1 84 ? -0.431 7.375 7.9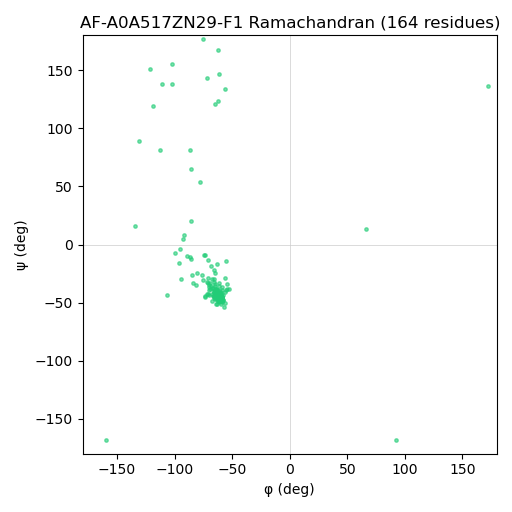30 1.00 98.00 84 ILE A O 1
ATOM 656 N N . GLY A 1 85 ? -2.624 7.350 8.380 1.00 97.62 85 GLY A N 1
ATOM 657 C CA . GLY A 1 85 ? -3.021 7.015 7.013 1.00 97.62 85 GLY A CA 1
ATOM 658 C C . GLY A 1 85 ? -2.534 8.035 5.979 1.00 97.62 85 GLY A C 1
ATOM 659 O O . GLY A 1 85 ? -2.116 7.658 4.888 1.00 97.62 85 GLY A O 1
ATOM 660 N N . THR A 1 86 ? -2.518 9.324 6.329 1.00 98.44 86 THR A N 1
ATOM 661 C CA . THR A 1 86 ? -1.991 10.389 5.459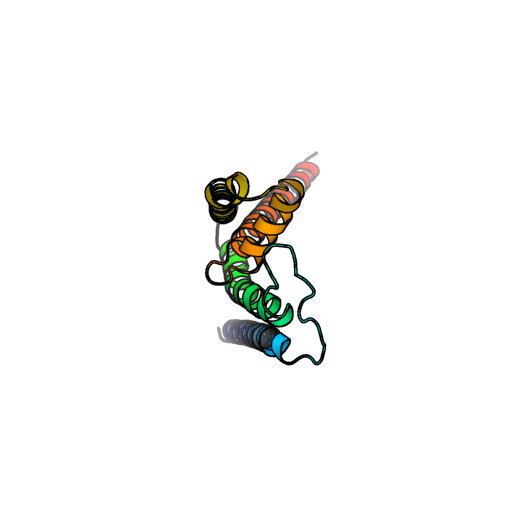 1.00 98.44 86 THR A CA 1
ATOM 662 C C . THR A 1 86 ? -0.474 10.315 5.325 1.00 98.44 86 THR A C 1
ATOM 664 O O . THR A 1 86 ? 0.029 10.421 4.211 1.00 98.44 86 THR A O 1
ATOM 667 N N . LEU A 1 87 ? 0.248 10.088 6.424 1.00 98.31 87 LEU A N 1
ATOM 668 C CA . LEU A 1 87 ? 1.705 9.948 6.413 1.00 98.31 87 LEU A CA 1
ATOM 669 C C . LEU A 1 87 ? 2.144 8.710 5.624 1.00 98.31 87 LEU A C 1
ATOM 671 O O . LEU A 1 87 ? 3.032 8.808 4.784 1.00 98.31 87 LEU A O 1
ATOM 675 N N . VAL A 1 88 ? 1.487 7.567 5.833 1.00 98.25 88 VAL A N 1
ATOM 676 C CA . VAL A 1 88 ? 1.790 6.314 5.125 1.00 98.25 88 VAL A CA 1
ATOM 677 C C . VAL A 1 88 ? 1.473 6.442 3.630 1.00 98.25 88 VAL A C 1
ATOM 679 O O . VAL A 1 88 ? 2.316 6.107 2.799 1.00 98.25 88 VAL A O 1
ATOM 682 N N . ALA A 1 89 ? 0.310 7.000 3.266 1.00 98.38 89 ALA A N 1
ATOM 683 C CA . ALA A 1 89 ? -0.017 7.247 1.860 1.00 98.38 89 ALA A CA 1
ATOM 684 C C . ALA A 1 89 ? 0.941 8.259 1.214 1.00 98.38 89 ALA A C 1
ATOM 686 O O . ALA A 1 89 ? 1.376 8.055 0.081 1.00 98.38 89 ALA A O 1
ATOM 687 N N . GLY A 1 90 ? 1.291 9.326 1.937 1.00 98.38 90 GLY A N 1
ATOM 688 C CA . GLY A 1 90 ? 2.242 10.341 1.492 1.00 98.38 90 GLY A CA 1
ATOM 689 C C . GLY A 1 90 ? 3.637 9.765 1.262 1.00 98.38 90 GLY A C 1
ATOM 690 O O . GLY A 1 90 ? 4.244 10.058 0.238 1.00 98.38 90 GLY A O 1
ATOM 691 N N . LEU A 1 91 ? 4.111 8.886 2.148 1.00 98.31 91 LEU A N 1
ATOM 692 C CA . LEU A 1 91 ? 5.389 8.191 1.994 1.00 98.31 91 LEU A CA 1
ATOM 693 C C . LEU A 1 91 ? 5.399 7.293 0.749 1.00 98.31 91 LEU A C 1
ATOM 695 O O . LEU A 1 91 ? 6.339 7.354 -0.044 1.00 98.31 91 LEU A O 1
ATOM 699 N N . GLY A 1 92 ? 4.343 6.499 0.541 1.00 98.00 92 GLY A N 1
ATOM 700 C CA . GLY A 1 92 ? 4.200 5.671 -0.661 1.00 98.00 92 GLY A CA 1
ATOM 701 C C . GLY A 1 92 ? 4.155 6.506 -1.947 1.00 98.00 92 GLY A C 1
ATOM 702 O O . GLY A 1 92 ? 4.858 6.203 -2.910 1.00 98.00 92 GLY A O 1
ATOM 703 N N . ALA A 1 93 ? 3.393 7.603 -1.944 1.00 98.38 93 ALA A N 1
ATOM 704 C CA . ALA A 1 93 ? 3.295 8.520 -3.078 1.00 98.38 93 ALA A CA 1
ATOM 705 C C . ALA A 1 93 ? 4.624 9.239 -3.367 1.00 98.38 93 ALA A C 1
ATOM 707 O O . ALA A 1 93 ? 5.017 9.350 -4.528 1.00 98.38 93 ALA A O 1
ATOM 708 N N . ALA A 1 94 ? 5.345 9.675 -2.331 1.00 98.38 94 ALA A N 1
ATOM 709 C CA . ALA A 1 94 ? 6.663 10.288 -2.468 1.00 98.38 94 ALA A CA 1
ATOM 710 C C . ALA A 1 94 ? 7.679 9.305 -3.066 1.00 98.38 94 ALA A C 1
ATOM 712 O O . ALA A 1 94 ? 8.429 9.676 -3.966 1.00 98.38 94 ALA A O 1
ATOM 713 N N . ALA A 1 95 ? 7.668 8.039 -2.638 1.00 98.19 95 ALA A N 1
ATOM 714 C CA . ALA A 1 95 ? 8.537 7.011 -3.206 1.00 98.19 95 ALA A CA 1
ATOM 715 C C . ALA A 1 95 ? 8.248 6.767 -4.702 1.00 98.19 95 ALA A C 1
ATOM 717 O O . ALA A 1 95 ? 9.181 6.714 -5.506 1.00 98.19 95 ALA A O 1
ATOM 718 N N . ILE A 1 96 ? 6.969 6.706 -5.097 1.00 98.25 96 ILE A N 1
ATOM 719 C CA . ILE A 1 96 ? 6.556 6.605 -6.509 1.00 98.25 96 ILE A CA 1
ATOM 720 C C . ILE A 1 96 ? 7.013 7.835 -7.307 1.00 98.25 96 ILE A C 1
ATOM 722 O O . ILE A 1 96 ? 7.548 7.692 -8.407 1.00 98.25 96 ILE A O 1
ATOM 726 N N . LEU A 1 97 ? 6.851 9.040 -6.751 1.00 98.31 97 LEU A N 1
ATOM 727 C CA . LEU A 1 97 ? 7.284 10.282 -7.392 1.00 98.31 97 LEU A CA 1
ATOM 728 C C . LEU A 1 97 ? 8.804 10.317 -7.598 1.00 98.31 97 LEU A C 1
ATOM 730 O O . LEU A 1 97 ? 9.262 10.676 -8.679 1.00 98.31 97 LEU A O 1
ATOM 734 N N . ILE A 1 98 ? 9.587 9.894 -6.603 1.00 98.38 98 ILE A N 1
ATOM 735 C CA . ILE A 1 98 ? 11.049 9.790 -6.716 1.00 98.38 98 ILE A CA 1
ATOM 736 C C . ILE A 1 98 ? 11.429 8.826 -7.846 1.00 98.38 98 ILE A C 1
ATOM 738 O O . ILE A 1 98 ? 12.286 9.156 -8.665 1.00 98.38 98 ILE A O 1
ATOM 742 N N . VAL A 1 99 ? 10.770 7.664 -7.943 1.00 97.75 99 VAL A N 1
ATOM 743 C CA . VAL A 1 99 ? 10.982 6.727 -9.059 1.00 97.75 99 VAL A CA 1
ATOM 744 C C . VAL A 1 99 ? 10.679 7.400 -10.399 1.00 97.75 99 VAL A C 1
ATOM 746 O O . VAL A 1 99 ? 11.487 7.290 -11.322 1.00 97.75 99 VAL A O 1
ATOM 749 N N . ALA A 1 100 ? 9.566 8.128 -10.504 1.00 97.81 100 ALA A N 1
ATOM 750 C CA . ALA A 1 100 ? 9.199 8.842 -11.723 1.00 97.81 100 ALA A CA 1
ATOM 751 C C . ALA A 1 100 ? 10.241 9.905 -12.109 1.00 97.81 100 ALA A C 1
ATOM 753 O O . ALA A 1 100 ? 10.646 9.958 -13.268 1.00 97.81 100 ALA A O 1
ATOM 754 N N . ILE A 1 101 ? 10.731 10.697 -11.149 1.00 98.06 101 ILE A N 1
ATOM 755 C CA . ILE A 1 101 ? 11.773 11.711 -11.378 1.00 98.06 101 ILE A CA 1
ATOM 756 C C . ILE A 1 101 ? 13.070 11.051 -11.854 1.00 98.06 101 ILE A C 1
ATOM 758 O O . ILE A 1 101 ? 13.621 11.464 -12.871 1.00 98.06 101 ILE A O 1
ATOM 762 N N . ILE A 1 102 ? 13.531 9.992 -11.179 1.00 97.81 102 ILE A N 1
ATOM 763 C CA . ILE A 1 102 ? 14.756 9.276 -11.566 1.00 97.81 102 ILE A CA 1
ATOM 764 C C . ILE A 1 102 ? 14.627 8.722 -12.987 1.00 97.81 102 ILE A C 1
ATOM 766 O O . ILE A 1 102 ? 15.543 8.889 -13.794 1.00 97.81 102 ILE A O 1
ATOM 770 N N . GLN A 1 103 ? 13.496 8.093 -13.326 1.00 96.31 103 GLN A N 1
ATOM 771 C CA . GLN A 1 103 ? 13.260 7.614 -14.691 1.00 96.31 103 GLN A CA 1
ATOM 772 C C . GLN A 1 103 ? 13.192 8.777 -15.686 1.00 96.31 103 GLN A C 1
ATOM 774 O O . GLN A 1 103 ? 13.724 8.665 -16.784 1.00 96.31 103 GLN A O 1
ATOM 779 N N . GLY A 1 104 ? 12.596 9.907 -15.309 1.00 96.19 104 GLY A N 1
ATOM 780 C CA . GLY A 1 104 ? 12.538 11.101 -16.148 1.00 96.19 104 GLY A CA 1
ATOM 781 C C . GLY A 1 104 ? 13.930 11.633 -16.478 1.00 96.19 104 GLY A C 1
ATOM 782 O O . GLY A 1 104 ? 14.250 11.831 -17.643 1.00 96.19 104 GLY A O 1
ATOM 783 N N . CYS A 1 105 ? 14.790 11.784 -15.472 1.00 96.81 105 CYS A N 1
ATOM 784 C CA . CYS A 1 105 ? 16.144 12.304 -15.654 1.00 96.81 105 CYS A CA 1
ATOM 785 C C . CYS A 1 105 ? 17.076 11.334 -16.395 1.00 96.81 105 CYS A C 1
ATOM 787 O O . CYS A 1 105 ? 17.948 11.780 -17.133 1.00 96.81 105 CYS A O 1
ATOM 789 N N . THR A 1 106 ? 16.924 10.022 -16.194 1.00 95.44 106 THR A N 1
ATOM 790 C CA . THR A 1 106 ? 17.860 9.023 -16.748 1.00 95.44 106 THR A CA 1
ATOM 791 C C . THR A 1 106 ? 17.421 8.441 -18.087 1.00 95.44 106 THR A C 1
ATOM 793 O O . THR A 1 106 ? 18.270 8.057 -18.886 1.00 95.44 106 THR A O 1
ATOM 796 N N . TRP A 1 107 ? 16.115 8.357 -18.347 1.00 93.19 107 TRP A N 1
ATOM 797 C CA . TRP A 1 107 ? 15.589 7.650 -19.513 1.00 93.19 107 TRP A CA 1
ATOM 798 C C . TRP A 1 107 ? 15.072 8.580 -20.611 1.00 93.19 107 TRP A C 1
ATOM 800 O O . TRP A 1 107 ? 15.393 8.350 -21.775 1.00 93.19 107 TRP A O 1
ATOM 810 N N . LEU A 1 108 ? 14.333 9.649 -20.275 1.00 92.88 108 LEU A N 1
ATOM 811 C CA . LEU A 1 108 ? 13.767 10.551 -21.294 1.00 92.88 108 LEU A CA 1
ATOM 812 C C . LEU A 1 108 ? 14.818 11.141 -22.249 1.00 92.88 108 LEU A C 1
ATOM 814 O O . LEU A 1 108 ? 14.537 11.151 -23.446 1.00 92.88 108 LEU A O 1
ATOM 818 N N . PRO A 1 109 ? 16.019 11.566 -21.801 1.00 93.50 109 PRO A N 1
ATOM 819 C CA . PRO A 1 109 ? 17.016 12.136 -22.710 1.00 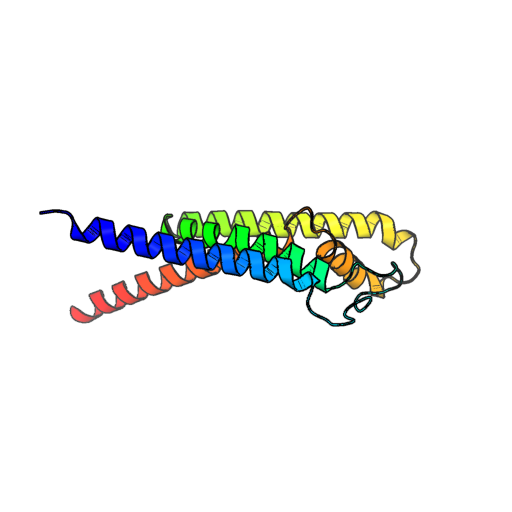93.50 109 PRO A CA 1
ATOM 820 C C . PRO A 1 109 ? 17.554 11.146 -23.751 1.00 93.50 109 PRO A C 1
ATOM 822 O O . PRO A 1 109 ? 18.044 11.561 -24.795 1.00 93.50 109 PRO A O 1
ATOM 825 N N . VAL A 1 110 ? 17.492 9.842 -23.464 1.00 91.00 110 VAL A N 1
ATOM 826 C CA . VAL A 1 110 ? 18.110 8.792 -24.291 1.00 91.00 110 VAL A CA 1
ATOM 827 C C . VAL A 1 110 ? 17.105 8.175 -25.266 1.00 91.00 110 VAL A C 1
ATOM 829 O O . VAL A 1 110 ? 17.492 7.513 -26.226 1.00 91.00 110 VAL A O 1
ATOM 832 N N . THR A 1 111 ? 15.803 8.375 -25.053 1.00 85.50 111 THR A N 1
ATOM 833 C CA . THR A 1 111 ? 14.769 7.684 -25.834 1.00 85.50 111 THR A CA 1
ATOM 834 C C . THR A 1 111 ? 14.000 8.595 -26.769 1.00 85.50 111 THR A C 1
ATOM 836 O O . THR A 1 111 ? 13.553 9.669 -26.386 1.00 85.50 111 THR A O 1
ATOM 839 N N . LEU A 1 112 ? 13.760 8.102 -27.985 1.00 74.25 112 LEU A N 1
ATOM 840 C CA . LEU A 1 112 ? 13.027 8.809 -29.040 1.00 74.25 112 LEU A CA 1
ATOM 841 C C . LEU A 1 112 ? 11.503 8.883 -28.802 1.00 74.25 112 LEU A C 1
ATOM 843 O O . LEU A 1 112 ? 10.808 9.589 -29.528 1.00 74.25 112 LEU A O 1
ATOM 847 N N . HIS A 1 113 ? 10.958 8.168 -27.806 1.00 83.94 113 HIS A N 1
ATOM 848 C CA . HIS A 1 113 ? 9.509 8.003 -27.636 1.00 83.94 113 HIS A CA 1
ATOM 849 C C . HIS A 1 113 ? 9.022 8.293 -26.203 1.00 83.94 113 HIS A C 1
ATOM 851 O O . HIS A 1 113 ? 8.860 7.361 -25.409 1.00 83.94 113 HIS A O 1
ATOM 857 N N . PRO A 1 114 ? 8.679 9.558 -25.877 1.00 89.06 114 PRO A N 1
ATOM 858 C CA . PRO A 1 114 ? 8.115 9.926 -24.571 1.00 89.06 114 PRO A CA 1
ATOM 859 C C . PRO A 1 114 ? 6.749 9.274 -24.293 1.00 89.06 114 PRO A C 1
ATOM 861 O O . PRO A 1 114 ? 6.332 9.188 -23.141 1.00 89.06 114 PRO A O 1
ATOM 864 N N . TYR A 1 115 ? 6.074 8.760 -25.329 1.00 93.56 115 TYR A N 1
ATOM 865 C CA . TYR A 1 115 ? 4.770 8.097 -25.227 1.00 93.56 115 TYR A CA 1
ATOM 866 C C . TYR A 1 115 ? 4.753 6.938 -24.219 1.00 93.56 115 TYR A C 1
ATOM 868 O O . TYR A 1 115 ? 3.761 6.729 -23.524 1.00 93.56 115 TYR A O 1
ATOM 876 N N . TYR A 1 116 ? 5.866 6.213 -24.079 1.00 93.25 116 TYR A N 1
ATOM 877 C CA . TYR A 1 116 ? 5.935 5.063 -23.179 1.00 93.25 116 TYR A CA 1
ATOM 878 C C . TYR A 1 116 ? 6.437 5.384 -21.765 1.00 93.25 116 TYR A C 1
ATOM 880 O O . TYR A 1 116 ? 6.596 4.475 -20.947 1.00 93.25 116 TYR A O 1
ATOM 888 N N . PHE A 1 117 ? 6.676 6.658 -21.445 1.00 94.75 117 PHE A N 1
ATOM 889 C CA . PHE A 1 117 ? 7.234 7.051 -20.151 1.00 94.75 117 PHE A CA 1
ATOM 890 C C . PHE A 1 117 ? 6.371 6.572 -18.974 1.00 94.75 117 PHE A C 1
ATOM 892 O O . PHE A 1 117 ? 6.880 5.945 -18.046 1.00 94.75 117 PHE A O 1
ATOM 899 N N . GLY A 1 118 ? 5.053 6.787 -19.043 1.00 95.69 118 GLY A N 1
ATOM 900 C CA . GLY A 1 118 ? 4.129 6.360 -17.988 1.00 95.69 118 GLY A CA 1
ATOM 901 C C . GLY A 1 118 ? 4.116 4.843 -17.785 1.00 95.69 118 GLY A C 1
ATOM 902 O O . GLY A 1 118 ? 4.157 4.371 -16.651 1.00 95.69 118 GLY A O 1
ATOM 903 N N . GLN A 1 119 ? 4.137 4.072 -18.877 1.00 94.69 119 GLN A N 1
ATOM 904 C CA . GLN A 1 119 ? 4.183 2.608 -18.821 1.00 94.69 119 GLN A CA 1
ATOM 905 C C . GLN A 1 119 ? 5.492 2.107 -18.205 1.00 94.69 119 GLN A C 1
ATOM 907 O O . GLN A 1 119 ? 5.469 1.182 -17.396 1.00 94.69 119 GLN A O 1
ATOM 912 N N . ARG A 1 120 ? 6.622 2.754 -18.514 1.00 94.62 120 ARG A N 1
ATOM 913 C CA . ARG A 1 120 ? 7.915 2.439 -17.899 1.00 94.62 120 ARG A CA 1
ATOM 914 C C . ARG A 1 120 ? 7.931 2.757 -16.404 1.00 94.62 120 ARG A C 1
ATOM 916 O O . ARG A 1 120 ? 8.409 1.940 -15.624 1.00 94.62 120 ARG A O 1
ATOM 923 N N . VAL A 1 121 ? 7.406 3.910 -15.983 1.00 96.81 121 VAL A N 1
ATOM 924 C CA . VAL A 1 121 ? 7.308 4.245 -14.550 1.00 96.81 121 VAL A CA 1
ATOM 925 C C . VAL A 1 121 ? 6.436 3.221 -13.828 1.00 96.81 121 VAL A C 1
ATOM 927 O O . VAL A 1 121 ? 6.856 2.691 -12.801 1.00 96.81 121 VAL A O 1
ATOM 930 N N . LEU A 1 122 ? 5.271 2.882 -14.389 1.00 95.75 122 LEU A N 1
ATOM 931 C CA . LEU A 1 122 ? 4.379 1.874 -13.818 1.00 95.75 122 LEU A CA 1
ATOM 932 C C . LEU A 1 122 ? 5.051 0.499 -13.742 1.00 95.75 122 LEU A C 1
ATOM 934 O O . LEU A 1 122 ? 4.941 -0.168 -12.717 1.00 95.75 122 LEU A O 1
ATOM 938 N N . PHE A 1 123 ? 5.786 0.105 -14.785 1.00 95.19 123 PHE A N 1
ATOM 939 C CA . PHE A 1 123 ? 6.578 -1.120 -14.803 1.00 95.19 123 PHE A CA 1
ATOM 940 C C . PHE A 1 123 ? 7.580 -1.149 -13.649 1.00 95.19 123 PHE A C 1
ATOM 942 O O . PHE A 1 123 ? 7.543 -2.077 -12.851 1.00 95.19 123 PHE A O 1
ATOM 949 N N . ILE A 1 124 ? 8.413 -0.112 -13.508 1.00 96.31 124 ILE A N 1
ATOM 950 C CA . ILE A 1 124 ? 9.430 -0.050 -12.451 1.00 96.31 124 ILE A CA 1
ATOM 951 C C . ILE A 1 124 ? 8.785 -0.063 -11.062 1.00 96.31 124 ILE A C 1
ATOM 953 O O . ILE A 1 124 ? 9.267 -0.771 -10.183 1.00 96.31 124 ILE A O 1
ATOM 957 N N . VAL A 1 125 ? 7.696 0.684 -10.860 1.00 97.31 125 VAL A N 1
ATOM 958 C CA . VAL A 1 125 ? 6.958 0.697 -9.587 1.00 97.31 125 VAL A CA 1
ATOM 959 C C . VAL A 1 125 ? 6.381 -0.685 -9.269 1.00 97.31 125 VAL A C 1
ATOM 961 O O . VAL A 1 125 ? 6.494 -1.135 -8.133 1.00 97.31 125 VAL A O 1
ATOM 964 N N . ALA A 1 126 ? 5.807 -1.374 -10.258 1.00 95.56 126 ALA A N 1
ATOM 965 C CA . ALA A 1 126 ? 5.242 -2.711 -10.083 1.00 95.56 126 ALA A CA 1
ATOM 966 C C . ALA A 1 126 ? 6.316 -3.788 -9.871 1.00 95.56 126 ALA A C 1
ATOM 968 O O . ALA A 1 126 ? 6.094 -4.746 -9.143 1.00 95.56 126 ALA A O 1
ATOM 969 N N . THR A 1 127 ? 7.494 -3.662 -10.483 1.00 95.88 127 THR A N 1
ATOM 970 C CA . THR A 1 127 ? 8.562 -4.662 -10.329 1.00 95.88 127 THR A CA 1
ATOM 971 C C . THR A 1 127 ? 9.440 -4.441 -9.100 1.00 95.88 127 THR A C 1
ATOM 973 O O . THR A 1 127 ? 10.212 -5.328 -8.748 1.00 95.88 127 THR A O 1
ATOM 976 N N . LYS A 1 128 ? 9.346 -3.279 -8.444 1.00 97.12 128 LYS A N 1
ATOM 977 C CA . LYS A 1 128 ? 10.156 -2.931 -7.270 1.00 97.12 128 LYS A CA 1
ATOM 978 C C . LYS A 1 128 ? 9.494 -3.430 -5.989 1.00 97.12 128 LYS A C 1
ATOM 980 O O . LYS A 1 128 ? 8.785 -2.700 -5.300 1.00 97.12 128 LYS A O 1
ATOM 985 N N . VAL A 1 129 ? 9.705 -4.710 -5.707 1.00 97.00 129 VAL A N 1
ATOM 986 C CA . VAL A 1 129 ? 9.033 -5.448 -4.626 1.00 97.00 129 VAL A CA 1
ATOM 987 C C . VAL A 1 129 ? 9.726 -5.331 -3.267 1.00 97.00 129 VAL A C 1
ATOM 989 O O . VAL A 1 129 ? 9.143 -5.712 -2.252 1.00 97.00 129 VAL A O 1
ATOM 992 N N . GLU A 1 130 ? 10.944 -4.793 -3.220 1.00 97.12 130 GLU A N 1
ATOM 993 C CA . GLU A 1 130 ? 11.724 -4.632 -1.986 1.00 97.12 130 GLU A CA 1
ATOM 994 C C . GLU A 1 130 ? 11.138 -3.544 -1.079 1.00 97.12 130 GLU A C 1
ATOM 996 O O . GLU A 1 130 ? 11.250 -3.617 0.143 1.00 97.12 130 GLU A O 1
ATOM 1001 N N . PHE A 1 131 ? 10.486 -2.546 -1.681 1.00 97.06 131 PHE A N 1
ATOM 1002 C CA . PHE A 1 131 ? 9.837 -1.449 -0.976 1.00 97.06 131 PHE A CA 1
ATOM 1003 C C . PHE A 1 131 ? 8.340 -1.462 -1.295 1.00 97.06 131 PHE A C 1
ATOM 1005 O O . PHE A 1 131 ? 7.974 -1.275 -2.456 1.00 97.06 131 PHE A O 1
ATOM 1012 N N . PRO A 1 132 ? 7.451 -1.623 -0.301 1.00 97.62 132 PRO A N 1
ATOM 1013 C CA . PRO A 1 132 ? 6.012 -1.779 -0.518 1.00 97.62 132 PRO A CA 1
ATOM 1014 C C . PRO A 1 132 ? 5.312 -0.439 -0.815 1.00 97.62 132 PRO A C 1
ATOM 1016 O O . PRO A 1 132 ? 4.354 -0.055 -0.146 1.00 97.62 132 PRO A O 1
ATOM 1019 N N . MET A 1 133 ? 5.799 0.309 -1.810 1.00 98.06 133 MET A N 1
ATOM 1020 C CA . MET A 1 133 ? 5.347 1.672 -2.120 1.00 98.06 133 MET A CA 1
ATOM 1021 C C . MET A 1 133 ? 3.855 1.702 -2.464 1.00 98.06 133 MET A C 1
ATOM 1023 O O . MET A 1 133 ? 3.104 2.516 -1.926 1.00 98.06 133 MET A O 1
ATOM 1027 N N . VAL A 1 134 ? 3.414 0.774 -3.321 1.00 97.88 134 VAL A N 1
ATOM 1028 C CA . VAL A 1 134 ? 2.008 0.641 -3.732 1.00 97.88 134 VAL A CA 1
ATOM 1029 C C . VAL A 1 134 ? 1.139 0.284 -2.527 1.00 97.88 134 VAL A C 1
ATOM 1031 O O . VAL A 1 134 ? 0.091 0.890 -2.308 1.00 97.88 134 VAL A O 1
ATOM 1034 N N . GLN A 1 135 ? 1.600 -0.646 -1.692 1.00 98.38 135 GLN A N 1
ATOM 1035 C CA . GLN A 1 135 ? 0.880 -1.078 -0.499 1.00 98.38 135 GLN A CA 1
ATOM 1036 C C . GLN A 1 135 ? 0.783 0.046 0.530 1.00 98.38 135 GLN A C 1
ATOM 1038 O O . GLN A 1 135 ? -0.269 0.191 1.139 1.00 98.38 135 GLN A O 1
ATOM 1043 N N . PHE A 1 136 ? 1.811 0.879 0.701 1.00 98.50 136 PHE A N 1
ATOM 1044 C CA . PHE A 1 136 ? 1.733 2.058 1.567 1.00 98.50 136 PHE A CA 1
ATOM 1045 C C . PHE A 1 136 ? 0.659 3.039 1.092 1.00 98.50 136 PHE A C 1
ATOM 1047 O O . PHE A 1 136 ? -0.153 3.486 1.904 1.00 98.50 136 PHE A O 1
ATOM 1054 N N . VAL A 1 137 ? 0.564 3.309 -0.213 1.00 98.38 137 VAL A N 1
ATOM 1055 C CA . VAL A 1 137 ? -0.539 4.124 -0.748 1.00 98.38 137 VAL A CA 1
ATOM 1056 C C . VAL A 1 137 ? -1.891 3.476 -0.434 1.00 98.38 137 VAL A C 1
ATOM 1058 O O . VAL A 1 137 ? -2.755 4.125 0.158 1.00 98.38 137 VAL A O 1
ATOM 1061 N N . CYS A 1 138 ? -2.070 2.191 -0.751 1.00 98.06 138 CYS A N 1
ATOM 1062 C CA . CYS A 1 138 ? -3.332 1.480 -0.523 1.00 98.06 138 CYS A CA 1
ATOM 1063 C C . CYS A 1 138 ? -3.735 1.433 0.961 1.00 98.06 138 CYS A C 1
ATOM 1065 O O . CYS A 1 138 ? -4.868 1.771 1.300 1.00 98.06 138 CYS A O 1
ATOM 1067 N N . ILE A 1 139 ? -2.817 1.057 1.854 1.00 98.38 139 ILE A N 1
ATOM 1068 C CA . ILE A 1 139 ? -3.060 0.965 3.300 1.00 98.38 139 ILE A CA 1
ATOM 1069 C C . ILE A 1 139 ? -3.327 2.347 3.894 1.00 98.38 139 ILE A C 1
ATOM 1071 O O . ILE A 1 139 ? -4.249 2.502 4.693 1.00 98.38 139 ILE A O 1
ATOM 1075 N N . GLY A 1 140 ? -2.579 3.371 3.484 1.00 98.19 140 GLY A N 1
ATOM 1076 C CA . GLY A 1 140 ? -2.811 4.732 3.955 1.00 98.19 140 GLY A CA 1
ATOM 1077 C C . GLY A 1 140 ? -4.194 5.261 3.559 1.00 98.19 140 GLY A C 1
ATOM 1078 O O . GLY A 1 140 ? -4.902 5.842 4.388 1.00 98.19 140 GLY A O 1
ATOM 1079 N N . LEU A 1 141 ? -4.632 4.994 2.323 1.00 98.31 141 LEU A N 1
ATOM 1080 C CA . LEU A 1 141 ? -5.990 5.314 1.869 1.00 98.31 141 LEU A CA 1
ATOM 1081 C C . LEU A 1 141 ? -7.061 4.507 2.619 1.00 98.31 141 LEU A C 1
ATOM 1083 O O . LEU A 1 141 ? -8.084 5.077 3.001 1.00 98.31 141 LEU A O 1
ATOM 1087 N N . LEU A 1 142 ? -6.813 3.223 2.889 1.00 97.75 142 LEU A N 1
ATOM 1088 C CA . LEU A 1 142 ? -7.714 2.365 3.662 1.00 97.75 142 LEU A CA 1
ATOM 1089 C C . LEU A 1 142 ? -7.904 2.883 5.097 1.00 97.75 142 LEU A C 1
ATOM 1091 O O . LEU A 1 142 ? -9.034 3.006 5.566 1.00 97.75 142 LEU A O 1
ATOM 1095 N N . LEU A 1 143 ? -6.821 3.272 5.774 1.00 98.19 143 LEU A N 1
ATOM 1096 C CA . LEU A 1 143 ? -6.885 3.880 7.108 1.00 98.19 143 LEU A CA 1
ATOM 1097 C C . LEU A 1 143 ? -7.692 5.186 7.102 1.00 98.19 143 LEU A C 1
ATOM 1099 O O . LEU A 1 143 ? -8.514 5.418 7.991 1.00 98.19 143 LEU A O 1
ATOM 1103 N N . ARG A 1 144 ? -7.512 6.031 6.077 1.00 98.12 144 ARG A N 1
ATOM 1104 C CA . ARG A 1 144 ? -8.310 7.259 5.911 1.00 98.12 144 ARG A CA 1
ATOM 1105 C C . ARG A 1 144 ? -9.789 6.956 5.680 1.00 98.12 144 ARG A C 1
ATOM 1107 O O . ARG A 1 144 ? -10.638 7.678 6.205 1.00 98.12 144 ARG A O 1
ATOM 1114 N N . TYR A 1 145 ? -10.094 5.909 4.917 1.00 97.69 145 TYR A N 1
ATOM 1115 C CA . TYR A 1 145 ? -11.462 5.448 4.704 1.00 97.69 145 TYR A CA 1
ATOM 1116 C C . TYR A 1 145 ? -12.103 4.986 6.019 1.00 97.69 145 TYR A C 1
ATOM 1118 O O . TYR A 1 145 ? -13.189 5.462 6.357 1.00 97.69 145 TYR A O 1
ATOM 1126 N N . PHE A 1 146 ? -11.408 4.159 6.808 1.00 97.06 146 PHE A N 1
ATOM 1127 C CA . PHE A 1 146 ? -11.897 3.726 8.120 1.00 97.06 146 PHE A CA 1
ATOM 1128 C C . PHE A 1 146 ? -12.129 4.900 9.068 1.00 97.06 146 PHE A C 1
ATOM 1130 O O . PHE A 1 146 ? -13.201 4.982 9.666 1.00 97.06 146 PHE A O 1
ATOM 1137 N N . ALA A 1 147 ? -11.196 5.854 9.134 1.00 97.31 147 ALA A N 1
ATOM 1138 C CA . ALA A 1 147 ? -11.374 7.061 9.935 1.00 97.31 147 ALA A CA 1
ATOM 1139 C C . ALA A 1 147 ? -12.652 7.826 9.540 1.00 97.31 147 ALA A C 1
ATOM 1141 O O . ALA A 1 147 ? -13.500 8.089 10.385 1.00 97.31 147 ALA A O 1
ATOM 1142 N N . LYS A 1 148 ? -12.850 8.084 8.239 1.00 97.69 148 LYS A N 1
ATOM 1143 C CA . LYS A 1 148 ? -14.045 8.779 7.727 1.00 97.69 148 LYS A CA 1
ATOM 1144 C C . LYS A 1 148 ? -15.344 8.021 8.019 1.00 97.69 148 LYS A C 1
ATOM 1146 O O . LYS A 1 148 ? -16.379 8.645 8.236 1.00 97.69 148 LYS A O 1
ATOM 1151 N N . SER A 1 149 ? -15.315 6.688 7.975 1.00 96.88 149 SER A N 1
ATOM 1152 C CA . SER A 1 149 ? -16.493 5.868 8.275 1.00 96.88 149 SER A CA 1
ATOM 1153 C C . SER A 1 149 ? -16.892 5.921 9.753 1.00 96.88 149 SER A C 1
ATOM 1155 O O . SER A 1 149 ? -18.086 5.891 10.037 1.00 96.88 149 SER A O 1
ATOM 1157 N N . ARG A 1 150 ? -15.921 6.057 10.671 1.00 96.31 150 ARG A N 1
ATOM 1158 C CA . ARG A 1 150 ? -16.171 6.219 12.112 1.00 96.31 150 ARG A CA 1
ATOM 1159 C C . ARG A 1 150 ? -16.840 7.557 12.411 1.00 96.31 150 ARG A C 1
ATOM 1161 O O . ARG A 1 150 ? -17.900 7.548 13.020 1.00 96.31 150 ARG A O 1
ATOM 1168 N N . ASP A 1 151 ? -16.313 8.655 11.860 1.00 96.75 151 ASP A N 1
ATOM 1169 C CA . ASP A 1 151 ? -16.908 9.991 12.044 1.00 96.75 151 ASP A CA 1
ATOM 1170 C C . ASP A 1 151 ? -18.386 10.022 11.608 1.00 96.75 151 ASP A C 1
ATOM 1172 O O . ASP A 1 151 ? -19.230 10.619 12.262 1.00 96.75 151 ASP A O 1
ATOM 1176 N N . ARG A 1 152 ? -18.725 9.332 10.506 1.00 97.12 152 ARG A N 1
ATOM 1177 C CA . ARG A 1 152 ? -20.109 9.263 10.005 1.00 97.12 152 ARG A CA 1
ATOM 1178 C C . ARG A 1 152 ? -21.064 8.523 10.936 1.00 97.12 152 ARG A C 1
ATOM 1180 O O . ARG A 1 152 ? -22.245 8.846 10.929 1.00 97.12 152 ARG A O 1
ATOM 1187 N N . ARG A 1 153 ? -20.580 7.511 11.660 1.00 97.00 153 ARG A N 1
ATOM 1188 C CA . ARG A 1 153 ? -21.398 6.762 12.624 1.00 97.00 153 ARG A CA 1
ATOM 1189 C C . ARG A 1 153 ? -21.652 7.605 13.867 1.00 97.00 153 ARG A C 1
ATOM 1191 O O . ARG A 1 153 ? -22.800 7.745 14.255 1.00 97.00 153 ARG A O 1
ATOM 1198 N N . GLU A 1 154 ? -20.606 8.249 14.381 1.00 95.94 154 GLU A N 1
ATOM 1199 C CA . GLU A 1 154 ? -20.694 9.145 15.540 1.00 95.94 154 GLU A CA 1
ATOM 1200 C C . GLU A 1 154 ? -21.680 10.305 15.279 1.00 95.94 154 GLU A C 1
ATOM 1202 O O . GLU A 1 154 ? -22.563 10.554 16.093 1.00 95.94 154 GLU A O 1
ATOM 1207 N N . SER A 1 155 ? -21.630 10.94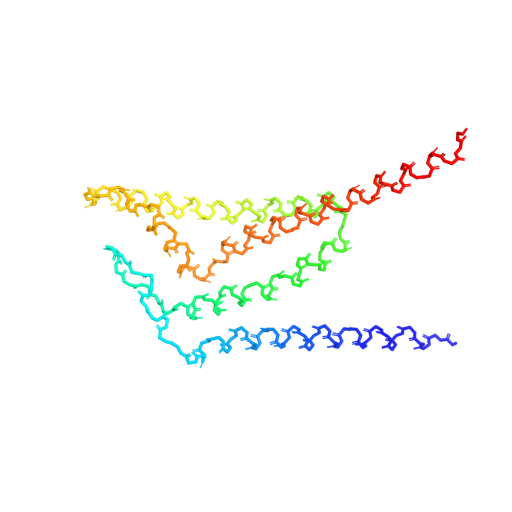9 14.102 1.00 96.75 155 SER A N 1
ATOM 1208 C CA . SER A 1 155 ? -22.590 12.016 13.756 1.00 96.75 155 SER A CA 1
ATOM 1209 C C . SER A 1 155 ? -24.035 11.529 13.570 1.00 96.75 155 SER A C 1
ATOM 1211 O O . SER A 1 155 ? -24.973 12.298 13.783 1.00 96.75 155 SER A O 1
ATOM 1213 N N . ALA A 1 156 ? -24.232 10.281 13.134 1.00 97.19 156 ALA A N 1
ATOM 1214 C CA . ALA A 1 156 ? -25.569 9.708 12.978 1.00 97.19 156 ALA A CA 1
ATOM 1215 C C . ALA A 1 156 ? -26.209 9.416 14.344 1.00 97.19 156 ALA A C 1
ATOM 1217 O O . ALA A 1 156 ? -27.370 9.757 14.549 1.00 97.19 156 ALA A O 1
ATOM 1218 N N . GLU A 1 157 ? -25.431 8.868 15.281 1.00 96.81 157 GLU A N 1
ATOM 1219 C CA . GLU A 1 157 ? -25.864 8.604 16.660 1.00 96.81 157 GLU A CA 1
ATOM 1220 C C . GLU A 1 157 ? -26.224 9.907 17.405 1.00 96.81 157 GLU A C 1
ATOM 1222 O O . GLU A 1 157 ? -27.236 9.964 18.100 1.00 96.81 157 GLU A O 1
ATOM 1227 N N . GLU A 1 158 ? -25.463 10.991 17.204 1.00 96.44 158 GLU A N 1
ATOM 1228 C CA . GLU A 1 158 ? -25.759 12.312 17.791 1.00 96.44 158 GLU A CA 1
ATOM 1229 C C . GLU A 1 158 ? -27.044 12.948 17.220 1.00 96.44 158 GLU A C 1
ATOM 1231 O O . GLU A 1 158 ? -27.833 13.561 17.945 1.00 96.44 158 GLU A O 1
ATOM 1236 N N . SER A 1 159 ? -27.291 12.764 15.919 1.00 96.44 159 SER A N 1
ATOM 1237 C CA . SER A 1 159 ? -28.511 13.256 15.261 1.00 96.44 159 SER A CA 1
ATOM 1238 C C . SER A 1 159 ? -29.762 12.504 15.735 1.00 96.44 159 SER A C 1
ATOM 1240 O O . SER A 1 159 ? -30.828 13.100 15.871 1.00 96.44 159 SER A O 1
ATOM 1242 N N . GLU A 1 160 ? -29.644 11.200 16.006 1.00 97.12 160 GLU A N 1
ATOM 1243 C CA . GLU A 1 160 ? -30.741 10.383 16.540 1.00 97.12 160 GLU A CA 1
ATOM 1244 C C . GLU A 1 160 ? -31.061 10.743 17.999 1.00 97.12 160 GLU A C 1
ATOM 1246 O O . GLU A 1 160 ? -32.231 10.848 18.363 1.00 97.12 160 GLU A O 1
ATOM 1251 N N . ALA A 1 161 ? -30.035 11.015 18.813 1.00 95.56 161 ALA A N 1
ATOM 1252 C CA . ALA A 1 161 ? -30.209 11.417 20.208 1.00 95.56 161 ALA A CA 1
ATOM 1253 C C . ALA A 1 161 ? -30.906 12.783 20.358 1.00 95.56 161 ALA A C 1
ATOM 1255 O O . ALA A 1 161 ? -31.777 12.937 21.210 1.00 95.56 161 ALA A O 1
ATOM 1256 N N . THR A 1 162 ? -30.561 13.761 19.515 1.00 96.81 162 THR A N 1
ATOM 1257 C CA . THR A 1 162 ? -31.145 15.118 19.568 1.00 96.81 162 THR A CA 1
ATOM 1258 C C . THR A 1 162 ? -32.559 15.198 18.986 1.00 96.81 162 THR A C 1
ATOM 1260 O O . THR A 1 162 ? -33.347 16.044 19.400 1.00 96.81 162 THR A O 1
ATOM 1263 N N . GLY A 1 163 ? -32.921 14.304 18.060 1.00 94.62 163 GLY A N 1
ATOM 1264 C CA . GLY A 1 163 ? -34.258 14.261 17.459 1.00 94.62 163 GLY A CA 1
ATOM 1265 C C . GLY A 1 163 ? -35.378 13.767 18.384 1.00 94.62 163 GLY A C 1
ATOM 1266 O O . GLY A 1 163 ? -36.541 13.932 18.037 1.00 94.62 163 GLY A O 1
ATOM 1267 N N . HIS A 1 164 ? -35.063 13.162 19.535 1.00 86.94 164 HIS A N 1
ATOM 1268 C CA . HIS A 1 164 ? -36.064 12.636 20.477 1.00 86.94 164 HIS A CA 1
ATOM 1269 C C . HIS A 1 164 ? -36.529 13.663 21.527 1.00 86.94 164 HIS A C 1
ATOM 1271 O O . HIS A 1 164 ? -37.471 13.395 22.269 1.00 86.94 164 HIS A O 1
ATOM 1277 N N . GLU A 1 165 ? -35.864 14.819 21.611 1.00 84.94 165 GLU A N 1
ATOM 1278 C CA . GLU A 1 165 ? -36.185 15.888 22.571 1.00 84.94 165 GLU A CA 1
ATOM 1279 C C . GLU A 1 165 ? -37.095 16.986 21.988 1.00 84.94 165 GLU A C 1
ATOM 1281 O O . GLU A 1 165 ? -37.492 17.898 22.715 1.00 84.94 165 GLU A O 1
ATOM 1286 N N . ALA A 1 166 ? -37.419 16.904 20.693 1.00 73.19 166 ALA A N 1
ATOM 1287 C CA . ALA A 1 166 ? -38.271 17.848 19.967 1.00 73.19 166 ALA A CA 1
ATOM 1288 C C . ALA A 1 166 ? -39.692 17.301 19.772 1.00 73.19 166 ALA A C 1
ATOM 1290 O O . ALA A 1 166 ? -40.641 18.109 19.901 1.00 73.19 166 ALA A O 1
#

Sequence (166 aa):
MTTPLRSLAVWKWGLLLSLWCGCLYGVLRVTEIPGNWGHWICGPWGCGPKLQALVACHGFWLVLLVPAAIIFSAALPTRQVRLIGTLVAGLGAAAILIVAIIQGCTWLPVTLHPYYFGQRVLFIVATKVEFPMVQFVCIGLLLRYFAKSRDRRESAEESEATGHEA

Nearest PDB structures (foldseek):
  7aar-assembly1_A  TM=4.733E-01  e=2.510E+00  Arabidopsis thaliana
  6tha-assembly1_A  TM=4.164E-01  e=2.510E+00  Homo sapiens

Radius of gyration: 21.99 Å; Cα contacts (8 Å, |Δi|>4): 125; chains: 1; bounding box: 56×42×68 Å

Mean predicted aligned error: 4.49 Å

Secondary structure (DSSP, 8-state):
---HHHHHHHHHHHHHHHHHHHHHHHHHHGGGS----TTSSEETTEE-S-HHHHHHHHHHHHHHHHHHHHHHHHHS-HHHHHHHHHHHHHHHHHHHHHHHHHHHHHHGGG-S-GGGHHHHHHHHHHH--SS-HHHHHHHHHHHHHHHHHHHHHHHHHHHHHHTT--

Solvent-accessible surface area (backbone atoms only — not comparable to full-atom values): 9188 Å² total; per-residue (Å²): 142,80,67,73,67,60,57,57,52,53,53,53,53,50,53,52,49,52,50,50,52,49,51,48,52,53,30,62,48,44,63,70,56,91,69,90,53,57,56,80,59,55,56,102,88,49,65,52,76,45,49,40,53,48,50,20,52,54,41,46,53,43,64,61,48,49,60,54,52,52,52,49,56,72,74,44,56,54,71,55,30,32,50,51,12,48,52,37,20,49,50,14,49,50,52,53,47,51,51,43,50,53,46,49,72,69,44,53,85,78,48,97,60,74,86,50,49,66,60,51,43,51,47,53,59,64,68,43,69,93,53,63,35,70,53,29,30,54,51,11,50,50,35,36,49,54,26,56,55,50,55,56,50,56,55,50,56,52,52,58,62,59,63,75,78,115

Organism: NCBI:txid2527995